Protein AF-A0A328TIL7-F1 (afdb_monomer_lite)

Sequence (107 aa):
MAPRLILFSLIRLGLTGCSTPARQAATAPAACALGDAMIQTTLYFGLNRPQGAAILEAEWQGFVDGEVTPRVKDGLTVFAAQGQWLGNDGKLTRESSKAADADPQPG

Secondary structure (DSSP, 8-state):
-------------------PPP--------PPPP-PPP---EEEEE---SSSSPPPHHHHHHHIIIIITTT-TT-EEEEEEEEEEE-TTS-EEEEEEEEEEEPPPP-

Radius of gyration: 39.02 Å; chains: 1; bounding box: 125×27×55 Å

Structure (mmCIF, N/CA/C/O backbone):
data_AF-A0A328TIL7-F1
#
_entry.id   AF-A0A328TIL7-F1
#
loop_
_atom_site.group_PDB
_atom_site.id
_atom_site.type_symbol
_atom_site.label_atom_id
_atom_site.label_alt_id
_atom_site.label_comp_id
_atom_site.label_asym_id
_atom_site.label_entity_id
_atom_site.label_seq_id
_atom_site.pdbx_PDB_ins_code
_atom_site.Cartn_x
_atom_site.Cartn_y
_atom_site.Cartn_z
_atom_site.occupancy
_atom_site.B_iso_or_equiv
_atom_site.auth_seq_id
_atom_site.auth_comp_id
_atom_site.auth_asym_id
_atom_site.auth_atom_id
_atom_site.pdbx_PDB_model_num
ATOM 1 N N . MET A 1 1 ? 109.193 -11.144 -35.590 1.00 41.78 1 MET A N 1
ATOM 2 C CA . MET A 1 1 ? 109.994 -10.317 -34.663 1.00 41.78 1 MET A CA 1
ATOM 3 C C . MET A 1 1 ? 109.006 -9.602 -33.749 1.00 41.78 1 MET A C 1
ATOM 5 O O . MET A 1 1 ? 108.176 -8.865 -34.258 1.00 41.78 1 MET A O 1
ATOM 9 N N . ALA A 1 2 ? 108.968 -9.954 -32.461 1.00 48.53 2 ALA A N 1
ATOM 10 C CA . ALA A 1 2 ? 108.065 -9.352 -31.470 1.00 48.53 2 ALA A CA 1
ATOM 11 C C . ALA A 1 2 ? 108.533 -7.920 -31.111 1.00 48.53 2 ALA A C 1
ATOM 13 O O . ALA A 1 2 ? 109.699 -7.609 -31.356 1.00 48.53 2 ALA A O 1
ATOM 14 N N . PRO A 1 3 ? 107.680 -7.074 -30.502 1.00 55.12 3 PRO A N 1
ATOM 15 C CA . PRO A 1 3 ? 107.587 -7.137 -29.045 1.00 55.12 3 PRO A CA 1
ATOM 16 C C . PRO A 1 3 ? 106.178 -6.943 -28.465 1.00 55.12 3 PRO A C 1
ATOM 18 O O . PRO A 1 3 ? 105.297 -6.297 -29.023 1.00 55.12 3 PRO A O 1
ATOM 21 N N . ARG A 1 4 ? 106.017 -7.529 -27.278 1.00 64.00 4 ARG A N 1
ATOM 22 C CA . ARG A 1 4 ? 104.945 -7.279 -26.317 1.00 64.00 4 ARG A CA 1
ATOM 23 C C . ARG A 1 4 ? 105.053 -5.851 -25.781 1.00 64.00 4 ARG A C 1
ATOM 25 O O . ARG A 1 4 ? 106.138 -5.474 -25.355 1.00 64.00 4 ARG A O 1
ATOM 32 N N . LEU A 1 5 ? 103.933 -5.151 -25.630 1.00 54.12 5 LEU A N 1
ATOM 33 C CA . LEU A 1 5 ? 103.766 -4.226 -24.511 1.00 54.12 5 LEU A CA 1
ATOM 34 C C . LEU A 1 5 ? 102.322 -4.261 -24.016 1.00 54.12 5 LEU A C 1
ATOM 36 O O . LEU A 1 5 ? 101.361 -4.107 -24.761 1.00 54.12 5 LEU A O 1
ATOM 40 N N . ILE A 1 6 ? 102.235 -4.571 -22.732 1.00 57.28 6 ILE A N 1
ATOM 41 C CA . ILE A 1 6 ? 101.047 -4.603 -21.900 1.00 57.28 6 ILE A CA 1
ATOM 42 C C . ILE A 1 6 ? 100.601 -3.155 -21.658 1.00 57.28 6 ILE A C 1
ATOM 44 O O . ILE A 1 6 ? 101.437 -2.259 -21.566 1.00 57.28 6 ILE A O 1
ATOM 48 N N . LEU A 1 7 ? 99.301 -3.017 -21.397 1.00 51.66 7 LEU A N 1
ATOM 49 C CA . LEU A 1 7 ? 98.698 -2.091 -20.437 1.00 51.66 7 LEU A CA 1
ATOM 50 C C . LEU A 1 7 ? 97.941 -0.901 -21.036 1.00 51.66 7 LEU A C 1
ATOM 52 O O . LEU A 1 7 ? 98.387 -0.228 -21.953 1.00 51.66 7 LEU A O 1
ATOM 56 N N . PHE A 1 8 ? 96.820 -0.635 -20.368 1.00 47.44 8 PHE A N 1
ATOM 57 C CA . PHE A 1 8 ? 95.993 0.563 -20.416 1.00 47.44 8 PHE A CA 1
ATOM 58 C C . PHE A 1 8 ? 94.874 0.627 -21.467 1.00 47.44 8 PHE A C 1
ATOM 60 O O . PHE A 1 8 ? 94.933 1.329 -22.463 1.00 47.44 8 PHE A O 1
ATOM 67 N N . SER A 1 9 ? 93.730 0.112 -21.015 1.00 50.69 9 SER A N 1
ATOM 68 C CA . SER A 1 9 ? 92.677 0.986 -20.477 1.00 50.69 9 SER A CA 1
ATOM 69 C C . SER A 1 9 ? 91.393 1.083 -21.299 1.00 50.69 9 SER A C 1
ATOM 71 O O . SER A 1 9 ? 91.389 1.219 -22.515 1.00 50.69 9 SER A O 1
ATOM 73 N N . LEU A 1 10 ? 90.320 1.148 -20.512 1.00 59.06 10 LEU A N 1
ATOM 74 C CA . LEU A 1 10 ? 89.048 1.802 -20.780 1.00 59.06 10 LEU A CA 1
ATOM 75 C C . LEU A 1 10 ? 88.026 1.067 -21.656 1.00 59.06 10 LEU A C 1
ATOM 77 O O . LEU A 1 10 ? 88.107 1.049 -22.875 1.00 59.06 10 LEU A O 1
ATOM 81 N N . ILE A 1 11 ? 86.946 0.690 -20.956 1.00 60.78 11 ILE A N 1
ATOM 82 C CA . ILE A 1 11 ? 85.552 0.896 -21.375 1.00 60.78 11 ILE A CA 1
ATOM 83 C C . ILE A 1 11 ? 85.160 -0.028 -22.542 1.00 60.78 11 ILE A C 1
ATOM 85 O O . ILE A 1 11 ? 85.621 0.092 -23.666 1.00 60.78 11 ILE A O 1
ATOM 89 N N . ARG A 1 12 ? 84.263 -0.989 -22.330 1.00 58.94 12 ARG A N 1
ATOM 90 C CA . ARG A 1 12 ? 82.822 -0.742 -22.455 1.00 58.94 12 ARG A CA 1
ATOM 91 C C . ARG A 1 12 ? 82.054 -1.781 -21.648 1.00 58.94 12 ARG A C 1
ATOM 93 O O . ARG A 1 12 ? 81.949 -2.938 -22.043 1.00 58.94 12 ARG A O 1
ATOM 100 N N . LEU A 1 13 ? 81.485 -1.324 -20.538 1.00 60.62 13 LEU A N 1
ATOM 101 C CA . LEU A 1 13 ? 80.370 -1.973 -19.867 1.00 60.62 13 LEU A CA 1
ATOM 102 C C . LEU A 1 13 ? 79.200 -1.980 -20.870 1.00 60.62 13 LEU A C 1
ATOM 104 O O . LEU A 1 13 ? 78.567 -0.954 -21.118 1.00 60.62 13 LEU A O 1
ATOM 108 N N . GLY A 1 14 ? 79.029 -3.101 -21.567 1.00 61.44 14 GLY A N 1
ATOM 109 C CA . GLY A 1 14 ? 78.038 -3.272 -22.623 1.00 61.44 14 GLY A CA 1
ATOM 110 C C . GLY A 1 14 ? 76.636 -3.404 -22.043 1.00 61.44 14 GLY A C 1
ATOM 111 O O . GLY A 1 14 ? 76.290 -4.454 -21.520 1.00 61.44 14 GLY A O 1
ATOM 112 N N . LEU A 1 15 ? 75.880 -2.308 -22.131 1.00 62.16 15 LEU A N 1
ATOM 113 C CA . LEU A 1 15 ? 74.420 -2.175 -22.130 1.00 62.16 15 LEU A CA 1
ATOM 114 C C . LEU A 1 15 ? 73.628 -3.347 -21.517 1.00 62.16 15 LEU A C 1
ATOM 116 O O . LEU A 1 15 ? 73.092 -4.195 -22.229 1.00 62.16 15 LEU A O 1
ATOM 120 N N . THR A 1 16 ? 73.403 -3.305 -20.205 1.00 59.38 16 THR A N 1
ATOM 121 C CA . THR A 1 16 ? 72.164 -3.849 -19.642 1.00 59.38 16 THR A CA 1
ATOM 122 C C . THR A 1 16 ? 71.020 -2.931 -20.068 1.00 59.38 16 THR A C 1
ATOM 124 O O . THR A 1 16 ? 70.692 -1.949 -19.406 1.00 59.38 16 THR A O 1
ATOM 127 N N . GLY A 1 17 ? 70.453 -3.200 -21.245 1.00 58.47 17 GLY A N 1
ATOM 128 C CA . GLY A 1 17 ? 69.220 -2.556 -21.680 1.00 58.47 17 GLY A CA 1
ATOM 129 C C . GLY A 1 17 ? 68.103 -2.874 -20.689 1.00 58.47 17 GLY A C 1
ATOM 130 O O . GLY A 1 17 ? 67.901 -4.034 -20.336 1.00 58.47 17 GLY A O 1
ATOM 131 N N . CYS A 1 18 ? 67.382 -1.850 -20.232 1.00 66.06 18 CYS A N 1
ATOM 132 C CA . CYS A 1 18 ? 66.145 -2.041 -19.486 1.00 66.06 18 CYS A CA 1
ATOM 133 C C . CYS A 1 18 ? 65.171 -2.860 -20.341 1.00 66.06 18 CYS A C 1
ATOM 135 O O . CYS A 1 18 ? 64.608 -2.339 -21.306 1.00 66.06 18 CYS A O 1
ATOM 137 N N . SER A 1 19 ? 64.925 -4.120 -19.980 1.00 64.94 19 SER A N 1
ATOM 138 C CA . SER A 1 19 ? 63.706 -4.799 -20.399 1.00 64.94 19 SER A CA 1
ATOM 139 C C . SER A 1 19 ? 62.554 -4.114 -19.670 1.00 64.94 19 SER A C 1
ATOM 141 O O . SER A 1 19 ? 62.290 -4.350 -18.494 1.00 64.94 19 SER A O 1
ATOM 143 N N . THR A 1 20 ? 61.884 -3.190 -20.357 1.00 65.56 20 THR A N 1
ATOM 144 C CA . THR A 1 20 ? 60.558 -2.771 -19.916 1.00 65.56 20 THR A CA 1
ATOM 145 C C . THR A 1 20 ? 59.686 -4.020 -19.994 1.00 65.56 20 THR A C 1
ATOM 147 O O . THR A 1 20 ? 59.596 -4.608 -21.075 1.00 65.56 20 THR A O 1
ATOM 150 N N . PRO A 1 21 ? 59.079 -4.493 -18.889 1.00 66.38 21 PRO A N 1
ATOM 151 C CA . PRO A 1 21 ? 58.046 -5.503 -19.021 1.00 66.38 21 PRO A CA 1
ATOM 152 C C . PRO A 1 21 ? 57.022 -4.917 -19.987 1.00 66.38 21 PRO A C 1
ATOM 154 O O . PRO A 1 2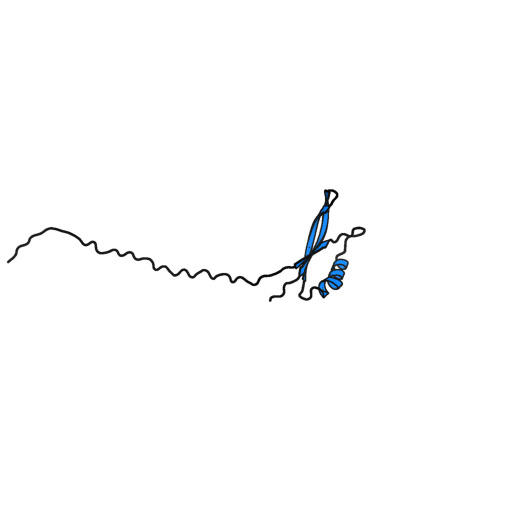1 ? 56.579 -3.777 -19.802 1.00 66.38 21 PRO A O 1
ATOM 157 N N . ALA A 1 22 ? 56.727 -5.649 -21.064 1.00 67.38 22 ALA A N 1
ATOM 158 C CA . ALA A 1 22 ? 55.647 -5.283 -21.958 1.00 67.38 22 ALA A CA 1
ATOM 159 C C . ALA A 1 22 ? 54.443 -5.022 -21.058 1.00 67.38 22 ALA A C 1
ATOM 161 O O . ALA A 1 22 ? 54.028 -5.916 -20.317 1.00 67.38 22 ALA A O 1
ATOM 162 N N . ARG A 1 23 ? 53.951 -3.777 -21.041 1.00 63.44 23 ARG A N 1
ATOM 163 C CA . ARG A 1 23 ? 52.684 -3.472 -20.389 1.00 63.44 23 ARG A CA 1
ATOM 164 C C . ARG A 1 23 ? 51.689 -4.378 -21.089 1.00 63.44 23 ARG A C 1
ATOM 166 O O . ARG A 1 23 ? 51.330 -4.111 -22.233 1.00 63.44 23 ARG A O 1
ATOM 173 N N . GLN A 1 24 ? 51.312 -5.476 -20.437 1.00 64.19 24 GLN A N 1
ATOM 174 C CA . GLN A 1 24 ? 50.084 -6.167 -20.774 1.00 64.19 24 GLN A CA 1
ATOM 175 C C . GLN A 1 24 ? 49.058 -5.051 -20.819 1.00 64.19 24 GLN A C 1
ATOM 177 O O . GLN A 1 24 ? 48.903 -4.325 -19.833 1.00 64.19 24 GLN A O 1
ATOM 182 N N . ALA A 1 25 ? 48.493 -4.814 -22.003 1.00 64.56 25 ALA A N 1
ATOM 183 C CA . ALA A 1 25 ? 47.343 -3.950 -22.121 1.00 64.56 25 ALA A CA 1
ATOM 184 C C . ALA A 1 25 ? 46.361 -4.522 -21.108 1.00 64.56 25 ALA A C 1
ATOM 186 O O . ALA A 1 25 ? 45.887 -5.644 -21.282 1.00 64.56 25 ALA A O 1
ATOM 187 N N . ALA A 1 26 ? 46.201 -3.826 -19.982 1.00 66.88 26 ALA A N 1
ATOM 188 C CA . ALA A 1 26 ? 45.224 -4.207 -18.996 1.00 66.88 26 ALA A CA 1
ATOM 189 C C . ALA A 1 26 ? 43.921 -4.202 -19.777 1.00 66.88 26 ALA A C 1
ATOM 191 O O . ALA A 1 26 ? 43.513 -3.154 -20.284 1.00 66.88 26 ALA A O 1
ATOM 192 N N . THR A 1 27 ? 43.344 -5.383 -19.987 1.00 66.25 27 THR A N 1
ATOM 193 C CA . THR A 1 27 ? 41.995 -5.498 -20.512 1.00 66.25 27 THR A CA 1
ATOM 194 C C . THR A 1 27 ? 41.177 -4.602 -19.604 1.00 66.25 27 THR A C 1
ATOM 196 O O . THR A 1 27 ? 41.148 -4.838 -18.392 1.00 66.25 27 THR A O 1
ATOM 199 N N . ALA A 1 28 ? 40.638 -3.506 -20.147 1.00 70.19 28 ALA A N 1
ATOM 200 C CA . ALA A 1 28 ? 39.777 -2.638 -19.365 1.00 70.19 28 ALA A CA 1
ATOM 201 C C . ALA A 1 28 ? 38.739 -3.554 -18.703 1.00 70.19 28 ALA A C 1
ATOM 203 O O . ALA A 1 28 ? 38.238 -4.456 -19.391 1.00 70.19 28 ALA A O 1
ATOM 204 N N . PRO A 1 29 ? 38.481 -3.420 -17.387 1.00 71.25 29 PRO A N 1
ATOM 205 C CA . PRO A 1 29 ? 37.447 -4.224 -16.756 1.00 71.25 29 PRO A CA 1
ATOM 206 C C . PRO A 1 29 ? 36.195 -4.078 -17.614 1.00 71.25 29 PRO A C 1
ATOM 208 O O . PRO A 1 29 ? 35.895 -2.962 -18.046 1.00 71.25 29 PRO A O 1
ATOM 211 N N . ALA A 1 30 ? 35.540 -5.199 -17.933 1.00 73.38 30 ALA A N 1
ATOM 212 C CA . ALA A 1 30 ? 34.296 -5.179 -18.687 1.00 73.38 30 ALA A CA 1
ATOM 213 C C . ALA A 1 30 ? 33.397 -4.130 -18.031 1.00 73.38 30 ALA A C 1
ATOM 215 O O . ALA A 1 30 ? 33.033 -4.268 -16.862 1.00 73.38 30 ALA A O 1
ATOM 216 N N . ALA A 1 31 ? 33.164 -3.022 -18.735 1.00 74.56 31 ALA A N 1
ATOM 217 C CA . ALA A 1 31 ? 32.374 -1.941 -18.189 1.00 74.56 31 ALA A CA 1
ATOM 218 C C . ALA A 1 31 ? 30.980 -2.516 -17.940 1.00 74.56 31 ALA A C 1
ATOM 220 O O . ALA A 1 31 ? 30.391 -3.096 -18.854 1.00 74.56 31 ALA A O 1
ATOM 221 N N . CYS A 1 32 ? 30.479 -2.416 -16.706 1.00 77.94 32 CYS A N 1
ATOM 222 C CA . CYS A 1 32 ? 29.103 -2.797 -16.425 1.00 77.94 32 CYS A CA 1
ATOM 223 C C . CYS A 1 32 ? 28.208 -1.998 -17.372 1.00 77.94 32 CYS A C 1
ATOM 225 O O . CYS A 1 32 ? 28.272 -0.767 -17.385 1.00 77.94 32 CYS A O 1
ATOM 227 N N . ALA A 1 33 ? 27.406 -2.694 -18.177 1.00 80.69 33 ALA A N 1
ATOM 228 C CA . ALA A 1 33 ? 26.353 -2.034 -18.923 1.00 80.69 33 ALA A CA 1
ATOM 229 C C . ALA A 1 33 ? 25.426 -1.378 -17.895 1.00 80.69 33 ALA A C 1
AT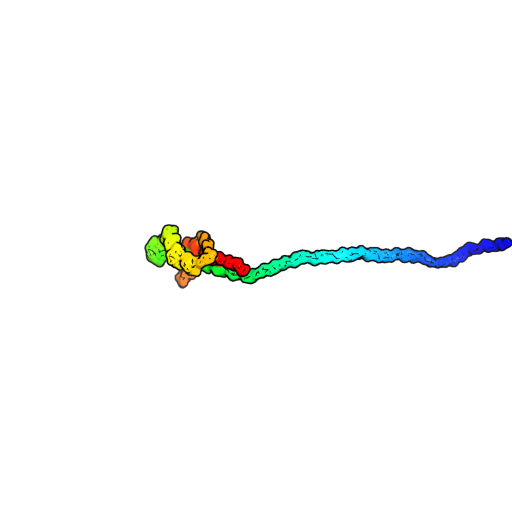OM 231 O O . ALA A 1 33 ? 24.877 -2.054 -17.023 1.00 80.69 33 ALA A O 1
ATOM 232 N N . LEU A 1 34 ? 25.315 -0.054 -17.953 1.00 81.06 34 LEU A N 1
ATOM 233 C CA . LEU A 1 34 ? 24.261 0.658 -17.247 1.00 81.06 34 LEU A CA 1
ATOM 234 C C . LEU A 1 34 ? 22.943 0.219 -17.887 1.00 81.06 34 LEU A C 1
ATOM 236 O O . LEU A 1 34 ? 22.764 0.397 -19.089 1.00 81.06 34 LEU A O 1
ATOM 240 N N . GLY A 1 35 ? 22.086 -0.424 -17.094 1.00 80.81 35 GLY A N 1
ATOM 241 C CA . GLY A 1 35 ? 20.733 -0.769 -17.516 1.00 80.81 35 GLY A CA 1
ATOM 242 C C . GLY A 1 35 ? 19.864 0.475 -17.688 1.00 80.81 35 GLY A C 1
ATOM 243 O O . GLY A 1 35 ? 20.278 1.592 -17.363 1.00 80.81 35 GLY A O 1
ATOM 244 N N . ASP A 1 36 ? 18.648 0.267 -18.181 1.00 84.06 36 ASP A N 1
ATOM 245 C CA . ASP A 1 36 ? 17.689 1.348 -18.368 1.00 84.06 36 ASP A CA 1
ATOM 246 C C . ASP A 1 36 ? 17.248 1.959 -17.032 1.00 84.06 36 ASP A C 1
ATOM 248 O O . ASP A 1 36 ? 17.241 1.312 -15.981 1.00 84.06 36 ASP A O 1
ATOM 252 N N . ALA A 1 37 ? 16.878 3.240 -17.070 1.00 83.94 37 ALA A N 1
ATOM 253 C CA . ALA A 1 37 ? 16.350 3.930 -15.902 1.00 83.94 37 ALA A CA 1
ATOM 254 C C . ALA A 1 37 ? 14.997 3.321 -15.499 1.00 83.94 37 ALA A C 1
ATOM 256 O O . ALA A 1 37 ? 14.052 3.321 -16.284 1.00 83.94 37 ALA A O 1
ATOM 257 N N . MET A 1 38 ? 14.897 2.841 -14.259 1.00 81.94 38 MET A N 1
ATOM 258 C CA . MET A 1 38 ? 13.674 2.246 -13.718 1.00 81.94 38 MET A CA 1
ATOM 259 C C . MET A 1 38 ? 12.955 3.220 -12.784 1.00 81.94 38 MET A C 1
ATOM 261 O O . MET A 1 38 ? 13.583 3.889 -11.962 1.00 81.94 38 MET A O 1
ATOM 265 N N . ILE A 1 39 ? 11.627 3.268 -12.888 1.00 85.25 39 ILE A N 1
ATOM 266 C CA . ILE A 1 39 ? 10.753 3.992 -11.961 1.00 85.25 39 ILE A CA 1
ATOM 267 C C . ILE A 1 39 ? 9.949 2.954 -11.183 1.00 85.25 39 ILE A C 1
ATOM 269 O O . ILE A 1 39 ? 9.264 2.131 -11.783 1.00 85.25 39 ILE A O 1
ATOM 273 N N . GLN A 1 40 ? 10.007 3.020 -9.854 1.00 87.88 40 GLN A N 1
ATOM 274 C CA . GLN A 1 40 ? 9.164 2.219 -8.971 1.00 87.88 40 GLN A CA 1
ATOM 275 C C . GLN A 1 40 ? 8.115 3.119 -8.322 1.00 87.88 40 GLN A C 1
ATOM 277 O O . GLN A 1 40 ? 8.440 4.178 -7.782 1.00 87.88 40 GLN A O 1
ATOM 282 N N . THR A 1 41 ? 6.856 2.687 -8.377 1.00 90.69 41 THR A N 1
ATOM 283 C CA . THR A 1 41 ? 5.750 3.345 -7.677 1.00 90.69 41 THR A CA 1
ATOM 284 C C . THR A 1 41 ? 5.251 2.432 -6.570 1.00 90.69 41 THR A C 1
ATOM 286 O O . THR A 1 41 ? 4.750 1.345 -6.850 1.00 90.69 41 THR A O 1
ATOM 289 N N . THR A 1 42 ? 5.356 2.907 -5.330 1.00 94.62 42 THR A N 1
ATOM 290 C CA . THR A 1 42 ? 4.857 2.213 -4.140 1.00 94.62 42 THR A CA 1
ATOM 291 C C . THR A 1 42 ? 3.682 2.977 -3.548 1.00 94.62 42 THR A C 1
ATOM 293 O O . THR A 1 42 ? 3.772 4.181 -3.292 1.00 94.62 42 THR A O 1
ATOM 296 N N . LEU A 1 43 ? 2.584 2.275 -3.290 1.00 95.00 43 LEU A N 1
ATOM 297 C CA . LEU A 1 43 ? 1.414 2.795 -2.590 1.00 95.00 43 LEU A CA 1
ATOM 298 C C . LEU A 1 43 ? 1.385 2.253 -1.159 1.00 95.00 43 LEU A C 1
ATOM 300 O O . LEU A 1 43 ? 1.553 1.054 -0.948 1.00 95.00 43 LEU A O 1
ATOM 304 N N . TYR A 1 44 ? 1.132 3.120 -0.180 1.00 96.25 44 TYR A N 1
ATOM 305 C CA . TYR A 1 44 ? 1.048 2.749 1.234 1.00 96.25 44 TYR A CA 1
ATOM 306 C C . TYR A 1 44 ? -0.372 2.944 1.761 1.00 96.25 44 TYR A C 1
ATOM 308 O O . TYR A 1 44 ? -0.973 4.001 1.566 1.00 96.25 44 TYR A O 1
ATOM 316 N N . PHE A 1 45 ? -0.886 1.939 2.466 1.00 96.62 45 PHE A N 1
ATOM 317 C CA . PHE A 1 45 ? -2.252 1.913 2.980 1.00 96.62 45 PHE A CA 1
ATOM 318 C C . PHE A 1 45 ? -2.267 1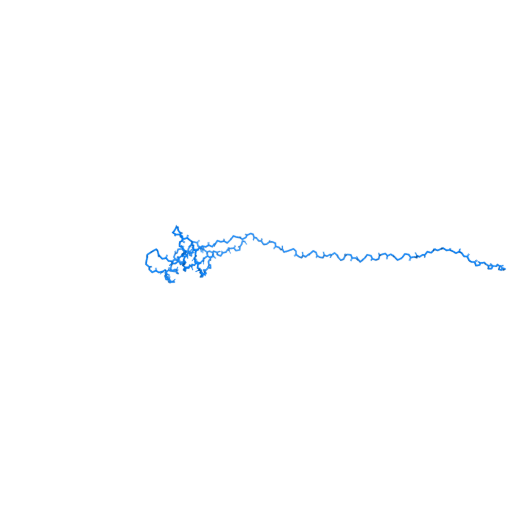.599 4.473 1.00 96.62 45 PHE A C 1
ATOM 320 O O . PHE A 1 45 ? -1.732 0.576 4.903 1.00 96.62 45 PHE A O 1
ATOM 327 N N . GLY A 1 46 ? -2.910 2.463 5.257 1.00 96.00 46 GLY A N 1
ATOM 328 C CA . GLY A 1 46 ? -3.250 2.194 6.651 1.00 96.00 46 GLY A CA 1
ATOM 329 C C . GLY A 1 46 ? -4.448 1.259 6.768 1.00 96.00 46 GLY A C 1
ATOM 330 O O . GLY A 1 46 ? -5.376 1.333 5.962 1.00 96.00 46 GLY A O 1
ATOM 331 N N . LEU A 1 47 ? -4.433 0.370 7.762 1.00 96.75 47 LEU A N 1
ATOM 332 C CA . LEU A 1 47 ? -5.523 -0.584 7.997 1.00 96.75 47 LEU A CA 1
ATOM 333 C C . LEU A 1 47 ? -6.418 -0.195 9.181 1.00 96.75 47 LEU A C 1
ATOM 335 O O . LEU A 1 47 ? -7.351 -0.930 9.509 1.00 96.75 47 LEU A O 1
ATOM 339 N N . ASN A 1 48 ? -6.180 0.951 9.820 1.00 93.75 48 ASN A N 1
ATOM 340 C CA . ASN A 1 48 ? -7.063 1.444 10.870 1.00 93.75 48 ASN A CA 1
ATOM 341 C C . ASN A 1 48 ? -8.211 2.278 10.295 1.00 93.75 48 ASN A C 1
ATOM 343 O O . ASN A 1 48 ? -8.024 3.158 9.456 1.00 93.75 48 ASN A O 1
ATOM 347 N N . ARG A 1 49 ? -9.417 2.052 10.818 1.00 91.50 49 ARG A N 1
ATOM 348 C CA . ARG A 1 49 ? -10.549 2.956 10.602 1.00 91.50 49 ARG A CA 1
ATOM 349 C C . ARG A 1 49 ? -10.526 4.044 11.681 1.00 91.50 49 ARG A C 1
ATOM 351 O O . ARG A 1 49 ? -10.238 3.717 12.832 1.00 91.50 49 ARG A O 1
ATOM 358 N N . PRO A 1 50 ? -10.879 5.309 11.369 1.00 87.00 50 PRO A N 1
ATOM 359 C CA . PRO A 1 50 ? -10.999 6.353 12.392 1.00 87.00 50 PRO A CA 1
ATOM 360 C C . PRO A 1 50 ? -11.941 5.946 13.531 1.00 87.00 50 PRO A C 1
ATOM 362 O O . PRO A 1 50 ? -11.727 6.305 14.686 1.00 87.00 50 PRO A O 1
ATOM 365 N N . GLN A 1 51 ? -12.988 5.191 13.190 1.00 90.19 51 GLN A N 1
ATOM 366 C CA . GLN A 1 51 ? -13.961 4.617 14.109 1.00 90.19 51 GLN A CA 1
ATOM 367 C C . GLN A 1 51 ? -14.269 3.186 13.653 1.00 90.19 51 GLN A C 1
ATOM 369 O O . GLN A 1 51 ? -14.498 2.949 12.466 1.00 90.19 51 GLN A O 1
ATOM 374 N N . GLY A 1 52 ? -14.302 2.241 14.592 1.00 90.81 52 GLY A N 1
ATOM 375 C CA . GLY A 1 52 ? -14.625 0.837 14.326 1.00 90.81 52 GLY A CA 1
ATOM 376 C C . GLY A 1 52 ? -13.411 -0.091 14.306 1.00 90.81 52 GLY A C 1
ATOM 377 O O . GLY A 1 52 ? -12.309 0.279 14.703 1.00 90.81 52 GLY A O 1
ATOM 378 N N . ALA A 1 53 ? -13.646 -1.336 13.888 1.00 94.19 53 ALA A N 1
ATOM 379 C CA . ALA A 1 53 ? -12.612 -2.363 13.827 1.00 94.19 53 ALA A CA 1
ATOM 380 C C . ALA A 1 53 ? -11.577 -2.062 12.731 1.00 94.19 53 ALA A C 1
ATOM 382 O O . ALA A 1 53 ? -11.883 -1.397 11.737 1.00 94.19 53 ALA A O 1
ATOM 383 N N . ALA A 1 54 ? -10.366 -2.595 12.889 1.00 94.12 54 ALA A N 1
ATOM 384 C CA . ALA A 1 54 ? -9.360 -2.585 11.831 1.00 94.12 54 ALA A CA 1
ATOM 385 C C . ALA A 1 54 ? -9.868 -3.317 10.576 1.00 94.12 54 ALA A C 1
ATOM 387 O O . ALA A 1 54 ? -10.739 -4.188 10.657 1.00 94.12 54 ALA A O 1
ATOM 388 N N . ILE A 1 55 ? -9.337 -2.936 9.417 1.00 97.19 55 ILE A N 1
ATOM 389 C CA . ILE A 1 55 ? -9.601 -3.587 8.131 1.00 97.19 55 ILE A CA 1
ATOM 390 C C . ILE A 1 55 ? -9.136 -5.042 8.232 1.00 97.19 55 ILE A C 1
ATOM 392 O O . ILE A 1 55 ? -7.981 -5.310 8.571 1.00 97.19 55 ILE A O 1
ATOM 396 N N . LEU A 1 56 ? -10.039 -5.979 7.952 1.00 96.56 56 LEU A N 1
ATOM 397 C CA . LEU A 1 56 ? -9.711 -7.401 7.920 1.00 96.56 56 LEU A CA 1
ATOM 398 C C . LEU A 1 56 ? -9.005 -7.758 6.609 1.00 96.56 56 LEU A C 1
ATOM 400 O O . LEU A 1 56 ? -9.200 -7.105 5.587 1.00 96.56 56 LEU A O 1
ATOM 404 N N . GLU A 1 57 ? -8.239 -8.850 6.608 1.00 96.38 57 GLU A N 1
ATOM 405 C CA . GLU A 1 57 ? -7.495 -9.282 5.417 1.00 96.38 57 GLU A CA 1
ATOM 406 C C . GLU A 1 57 ? -8.411 -9.533 4.208 1.00 96.38 57 GLU A C 1
ATOM 408 O O . GLU A 1 57 ? -8.081 -9.150 3.093 1.00 96.38 57 GLU A O 1
ATOM 413 N N . ALA A 1 58 ? -9.601 -10.101 4.425 1.00 98.00 58 ALA A N 1
ATOM 414 C CA . ALA A 1 58 ? -10.570 -10.329 3.352 1.00 98.00 58 ALA A CA 1
ATOM 415 C C . ALA A 1 58 ? -11.129 -9.019 2.767 1.00 98.00 58 ALA A C 1
ATOM 417 O O . ALA A 1 58 ? -11.370 -8.929 1.566 1.00 98.00 58 ALA A O 1
ATOM 418 N N . GLU A 1 59 ? -11.319 -7.994 3.603 1.00 98.12 59 GLU A N 1
ATOM 419 C CA . GLU A 1 59 ? -11.769 -6.673 3.150 1.00 98.12 59 GLU A CA 1
ATOM 420 C C . GLU A 1 59 ? -10.666 -5.968 2.357 1.00 98.12 59 GLU A C 1
ATOM 422 O O . GLU A 1 59 ? -10.934 -5.369 1.316 1.00 98.12 59 GLU A O 1
ATOM 427 N N . TRP A 1 60 ? -9.420 -6.087 2.826 1.00 98.00 60 TRP A N 1
ATOM 428 C CA . TRP A 1 60 ? -8.244 -5.615 2.106 1.00 98.00 60 TRP A CA 1
ATOM 429 C C . TRP A 1 60 ? -8.123 -6.285 0.733 1.00 98.00 60 TRP A C 1
ATOM 431 O O . TRP A 1 60 ? -8.014 -5.586 -0.273 1.00 98.00 60 TRP A O 1
ATOM 441 N N . GLN A 1 61 ? -8.205 -7.617 0.671 1.00 98.12 61 GLN A N 1
ATOM 442 C CA . GLN A 1 61 ? -8.102 -8.339 -0.595 1.00 98.12 61 GLN A CA 1
ATOM 443 C C . GLN A 1 61 ? -9.231 -7.953 -1.558 1.00 98.12 61 GLN A C 1
ATOM 445 O O . GLN A 1 61 ? -8.970 -7.707 -2.731 1.00 98.12 61 GLN A O 1
ATOM 450 N N . GLY A 1 62 ? -10.463 -7.791 -1.062 1.00 98.38 62 GLY A N 1
ATOM 451 C CA . GLY A 1 62 ? -11.578 -7.314 -1.882 1.00 98.38 62 GLY A CA 1
ATOM 452 C C . GLY A 1 62 ? -11.345 -5.917 -2.473 1.00 98.38 62 GLY A C 1
ATOM 453 O O . GLY A 1 62 ? -11.677 -5.679 -3.633 1.00 98.38 62 GLY A O 1
ATOM 454 N N . PHE A 1 63 ? -10.735 -5.000 -1.712 1.00 97.62 63 PHE A N 1
ATOM 455 C CA . PHE A 1 63 ? -10.327 -3.687 -2.224 1.00 97.62 63 PHE A CA 1
ATOM 456 C C . PHE A 1 63 ? -9.233 -3.800 -3.292 1.00 97.62 63 PHE A C 1
ATOM 458 O O . PHE A 1 63 ? -9.318 -3.136 -4.325 1.00 97.62 63 PHE A O 1
ATOM 465 N N . VAL A 1 64 ? -8.224 -4.649 -3.074 1.00 97.19 64 VAL A N 1
ATOM 466 C CA . VAL A 1 64 ? -7.169 -4.880 -4.070 1.00 97.19 64 VAL A CA 1
ATOM 467 C C . VAL A 1 64 ? -7.775 -5.398 -5.372 1.00 97.19 64 VAL A C 1
ATOM 469 O O . VAL A 1 64 ? -7.542 -4.806 -6.424 1.00 97.19 64 VAL A O 1
ATOM 472 N N . ASP A 1 65 ? -8.613 -6.429 -5.299 1.00 97.12 65 ASP A N 1
ATOM 473 C CA . ASP A 1 65 ? -9.214 -7.065 -6.472 1.00 97.12 65 ASP A CA 1
ATOM 474 C C . ASP A 1 65 ? -10.162 -6.121 -7.226 1.00 97.12 65 ASP A C 1
ATOM 476 O O . ASP A 1 65 ? -10.150 -6.077 -8.457 1.00 97.12 65 ASP A O 1
ATOM 480 N N . GLY A 1 66 ? -10.980 -5.358 -6.495 1.00 97.62 66 GLY A N 1
ATOM 481 C CA . GLY A 1 66 ? -12.003 -4.490 -7.078 1.00 97.62 66 GLY A CA 1
ATOM 482 C C . GLY A 1 66 ? -11.485 -3.136 -7.556 1.00 97.62 66 GLY A C 1
ATOM 483 O O . GLY A 1 66 ? -11.973 -2.615 -8.557 1.00 97.62 66 GLY A O 1
ATOM 484 N N . GLU A 1 67 ? -10.499 -2.558 -6.868 1.00 96.69 67 GLU A N 1
ATOM 485 C CA . GLU A 1 67 ? -10.078 -1.175 -7.111 1.00 96.69 67 GLU A CA 1
ATOM 486 C C . GLU A 1 67 ? -8.623 -1.048 -7.564 1.00 96.69 67 GLU A C 1
ATOM 488 O O . GLU A 1 67 ? -8.325 -0.233 -8.442 1.00 96.69 67 GLU A O 1
ATOM 493 N N . VAL A 1 68 ? -7.703 -1.833 -7.008 1.00 95.12 68 VAL A N 1
ATOM 494 C CA . VAL A 1 68 ? -6.275 -1.680 -7.326 1.00 95.12 68 VAL A CA 1
ATOM 495 C C . VAL A 1 68 ? -5.931 -2.419 -8.617 1.00 95.12 68 VAL A C 1
ATOM 497 O O . VAL A 1 68 ? -5.487 -1.794 -9.582 1.00 95.12 68 VAL A O 1
ATOM 500 N N . THR A 1 69 ? -6.206 -3.721 -8.679 1.00 94.56 69 THR A N 1
ATOM 501 C CA . THR A 1 69 ? -5.869 -4.599 -9.809 1.00 94.56 69 THR A CA 1
ATOM 502 C C . THR A 1 6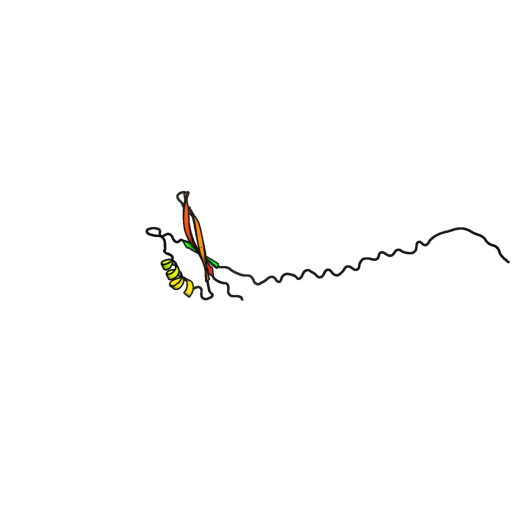9 ? -6.361 -4.070 -11.166 1.00 94.56 69 THR A C 1
ATOM 504 O O . THR A 1 69 ? -5.572 -4.058 -12.111 1.00 94.56 69 THR A O 1
ATOM 507 N N . PRO A 1 70 ? -7.591 -3.531 -11.319 1.00 95.56 70 PRO A N 1
ATOM 508 C CA . PRO A 1 70 ? -8.039 -3.002 -12.613 1.00 95.56 70 PRO A CA 1
ATOM 509 C C . PRO A 1 70 ? -7.231 -1.797 -13.122 1.00 95.56 70 PRO A C 1
ATOM 511 O O . PRO A 1 70 ? -7.227 -1.517 -14.326 1.00 95.56 70 PRO A O 1
ATOM 514 N N . ARG A 1 71 ? -6.573 -1.064 -12.213 1.00 93.50 71 ARG A N 1
ATOM 515 C CA . ARG A 1 71 ? -5.774 0.135 -12.509 1.00 93.50 71 ARG A CA 1
ATOM 516 C C . ARG A 1 71 ? -4.285 -0.181 -12.666 1.00 93.50 71 ARG A C 1
ATOM 518 O O . ARG A 1 71 ? -3.595 0.572 -13.347 1.00 93.50 71 ARG A O 1
ATOM 525 N N . VAL A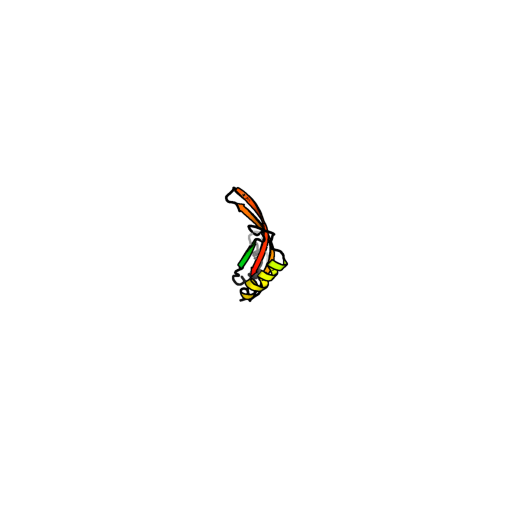 1 72 ? -3.813 -1.293 -12.101 1.00 91.12 72 VAL A N 1
ATOM 526 C CA . VAL A 1 72 ? -2.416 -1.752 -12.175 1.00 91.12 72 VAL A CA 1
ATOM 527 C C . VAL A 1 72 ? -2.335 -3.023 -13.025 1.00 91.12 72 VAL A C 1
ATOM 529 O O . VAL A 1 72 ? -2.145 -4.130 -12.529 1.00 91.12 72 VAL A O 1
ATOM 532 N N . LYS A 1 73 ? -2.542 -2.858 -14.336 1.00 84.62 73 LYS A N 1
ATOM 533 C CA . LYS A 1 73 ? -2.731 -3.973 -15.285 1.00 84.62 73 LYS A CA 1
ATOM 534 C C . LYS A 1 73 ? -1.511 -4.875 -15.455 1.00 84.62 73 LYS A C 1
ATOM 536 O O . LYS A 1 73 ? -1.670 -6.038 -15.809 1.00 84.62 73 LYS A O 1
ATOM 541 N N . ASP A 1 74 ? -0.333 -4.324 -15.213 1.00 88.69 74 ASP A N 1
ATOM 542 C CA . ASP A 1 74 ? 0.948 -4.987 -15.445 1.00 88.69 74 ASP A CA 1
ATOM 543 C C . ASP A 1 74 ? 1.344 -5.940 -14.310 1.00 88.69 74 ASP A C 1
ATOM 545 O O . ASP A 1 74 ? 2.262 -6.740 -14.471 1.00 88.69 74 ASP A O 1
ATOM 549 N N . GLY A 1 75 ? 0.619 -5.890 -13.190 1.00 90.94 75 GLY A N 1
ATOM 550 C CA . GLY A 1 75 ? 0.918 -6.649 -11.984 1.00 90.94 75 GLY A CA 1
ATOM 551 C C . GLY A 1 75 ? 1.239 -5.741 -10.804 1.00 90.94 75 GLY A C 1
ATOM 552 O O . GLY A 1 75 ? 1.614 -4.576 -10.952 1.00 90.94 75 GLY A O 1
ATOM 553 N N . LEU A 1 76 ? 1.048 -6.284 -9.608 1.00 94.44 76 LEU A N 1
ATOM 554 C CA . LEU A 1 76 ? 1.478 -5.647 -8.378 1.00 94.44 76 LEU A CA 1
ATOM 555 C C . LEU A 1 76 ? 1.930 -6.692 -7.369 1.00 94.44 76 LEU A C 1
ATOM 557 O O . LEU A 1 76 ? 1.386 -7.798 -7.305 1.00 94.44 76 LEU A O 1
ATOM 561 N N . THR A 1 77 ? 2.847 -6.281 -6.504 1.00 94.88 77 THR A N 1
ATOM 562 C CA . THR A 1 77 ? 3.292 -7.071 -5.362 1.00 94.88 77 THR A CA 1
ATOM 563 C C . THR A 1 77 ? 2.905 -6.363 -4.068 1.00 94.88 77 THR A C 1
ATOM 565 O O . THR A 1 77 ? 3.211 -5.187 -3.877 1.00 94.88 77 THR A O 1
ATOM 568 N N . VAL A 1 78 ? 2.226 -7.073 -3.161 1.00 96.50 78 VAL A N 1
ATOM 569 C CA . VAL A 1 78 ? 1.777 -6.529 -1.870 1.00 96.50 78 VAL A CA 1
ATOM 570 C C . VAL A 1 78 ? 2.608 -7.094 -0.720 1.00 96.50 78 VAL A C 1
ATOM 572 O O . VAL A 1 78 ? 2.775 -8.305 -0.591 1.00 96.50 78 VAL A O 1
ATOM 575 N N . PHE A 1 79 ? 3.058 -6.212 0.170 1.00 96.12 79 PHE A N 1
ATOM 576 C CA . PHE A 1 79 ? 3.830 -6.530 1.366 1.00 96.12 79 PHE A CA 1
ATOM 577 C C . PHE A 1 79 ? 3.080 -6.119 2.635 1.00 96.12 79 PHE A C 1
ATOM 579 O O . PHE A 1 79 ? 2.380 -5.101 2.677 1.00 96.12 79 PHE A O 1
ATOM 586 N N . ALA A 1 80 ? 3.271 -6.885 3.711 1.00 97.31 80 ALA A N 1
ATOM 587 C CA . ALA A 1 80 ? 2.897 -6.438 5.047 1.00 97.31 80 ALA A CA 1
ATOM 588 C C . ALA A 1 80 ? 3.817 -5.290 5.491 1.00 97.31 80 ALA A C 1
ATOM 590 O O . ALA A 1 80 ? 5.032 -5.363 5.312 1.00 97.31 80 ALA A O 1
ATOM 591 N N . ALA A 1 81 ? 3.240 -4.252 6.092 1.00 97.31 81 ALA A N 1
ATOM 592 C CA . ALA A 1 81 ? 3.968 -3.075 6.552 1.00 97.31 81 ALA A CA 1
ATOM 593 C C . ALA A 1 81 ? 3.445 -2.585 7.913 1.00 97.31 81 ALA A C 1
ATOM 595 O O . ALA A 1 81 ? 2.403 -3.029 8.409 1.00 97.31 81 ALA A O 1
ATOM 596 N N . GLN A 1 82 ? 4.171 -1.651 8.525 1.00 96.88 82 GLN A N 1
ATOM 597 C CA . GLN A 1 82 ? 3.758 -0.958 9.744 1.00 96.88 82 GLN A CA 1
ATOM 598 C C . 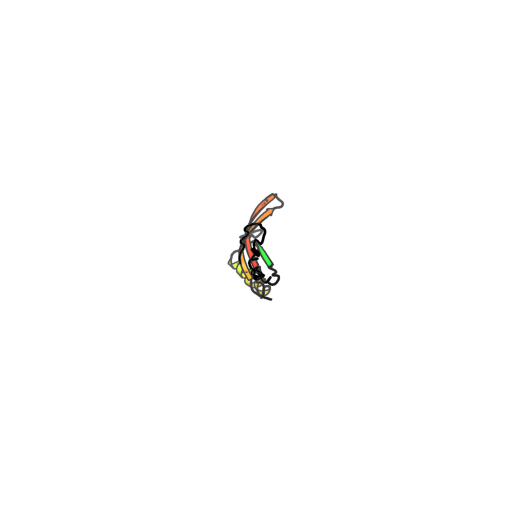GLN A 1 82 ? 3.957 0.547 9.572 1.00 96.88 82 GLN A C 1
ATOM 600 O O . GLN A 1 82 ? 5.067 1.009 9.305 1.00 96.88 82 GLN A O 1
ATOM 605 N N . GLY A 1 83 ? 2.876 1.303 9.735 1.00 94.69 83 GLY A N 1
ATOM 606 C CA . GLY A 1 83 ? 2.882 2.758 9.693 1.00 94.69 83 GLY A CA 1
ATOM 607 C C . GLY A 1 83 ? 3.179 3.349 11.067 1.00 94.69 83 GLY A C 1
ATOM 608 O O . GLY A 1 83 ? 2.718 2.840 12.093 1.00 94.69 83 GLY A O 1
ATOM 609 N N . GLN A 1 84 ? 3.939 4.443 11.095 1.00 96.00 84 GLN A N 1
ATOM 610 C CA . GLN A 1 84 ? 4.162 5.235 12.299 1.00 96.00 84 GLN A CA 1
ATOM 611 C C . GLN A 1 84 ? 4.317 6.711 11.937 1.00 96.00 84 GLN A C 1
ATOM 613 O O . GLN A 1 84 ? 5.139 7.061 11.094 1.00 96.00 84 GLN A O 1
ATOM 618 N N . TRP A 1 85 ? 3.580 7.585 12.618 1.00 92.69 85 TRP A N 1
ATOM 619 C CA . TRP A 1 85 ? 3.713 9.032 12.456 1.00 92.69 85 TRP A CA 1
ATOM 620 C C . TRP A 1 85 ? 3.385 9.764 13.752 1.00 92.69 85 TRP A C 1
ATOM 622 O O . TRP A 1 85 ? 2.713 9.243 14.648 1.00 92.69 85 TRP A O 1
ATOM 632 N N . LEU A 1 86 ? 3.891 10.988 13.853 1.00 95.56 86 LEU A N 1
ATOM 633 C CA . LEU A 1 86 ? 3.585 11.880 14.958 1.00 95.56 86 LEU A CA 1
ATOM 634 C C . LEU A 1 86 ? 2.295 12.638 14.635 1.00 95.56 86 LEU A C 1
ATOM 636 O O . LEU A 1 86 ? 2.212 13.305 13.605 1.00 95.56 86 LEU A O 1
ATOM 640 N N . GLY A 1 87 ? 1.285 12.503 15.490 1.00 90.12 87 GLY A N 1
ATOM 641 C CA . GLY A 1 87 ? 0.054 13.276 15.384 1.00 90.12 87 GLY A CA 1
ATOM 642 C C . GLY A 1 87 ? 0.272 14.747 15.737 1.00 90.12 87 GLY A C 1
ATOM 643 O O . GLY A 1 87 ? 1.253 15.114 16.387 1.00 90.12 87 GLY A O 1
ATOM 644 N N . ASN A 1 88 ? -0.677 15.599 15.352 1.00 92.62 88 ASN A N 1
ATOM 645 C CA . ASN A 1 88 ? -0.641 17.028 15.687 1.00 92.62 88 ASN A CA 1
ATOM 646 C C . ASN A 1 88 ? -0.746 17.286 17.203 1.00 92.62 88 ASN A C 1
ATOM 648 O O . ASN A 1 88 ? -0.388 18.361 17.671 1.00 92.62 88 ASN A O 1
ATOM 652 N N . ASP A 1 89 ? -1.222 16.302 17.969 1.00 94.19 89 ASP A N 1
ATOM 653 C CA . ASP A 1 89 ? -1.251 16.280 19.434 1.00 94.19 89 ASP A CA 1
ATOM 654 C C . ASP A 1 89 ? 0.103 15.884 20.062 1.00 94.19 89 ASP A C 1
ATOM 656 O O . ASP A 1 89 ? 0.214 15.759 21.281 1.00 94.19 89 ASP A O 1
ATOM 660 N N . GLY A 1 90 ? 1.134 15.660 19.240 1.00 95.69 90 GLY A N 1
ATOM 661 C CA . GLY A 1 90 ? 2.451 15.195 19.672 1.00 95.69 90 GLY A CA 1
ATOM 662 C C . GLY A 1 90 ? 2.481 13.715 20.055 1.00 95.69 90 GLY A C 1
ATOM 663 O O . GLY A 1 90 ? 3.502 13.233 20.554 1.00 95.69 90 GLY A O 1
ATOM 664 N N . LYS A 1 91 ? 1.394 12.967 19.834 1.00 95.62 91 LYS A N 1
ATOM 665 C CA . LYS A 1 91 ? 1.331 11.545 20.160 1.00 95.62 91 LYS A CA 1
ATOM 666 C C . LYS A 1 91 ? 1.810 10.702 18.986 1.00 95.62 91 LYS A C 1
ATOM 668 O O . LYS A 1 91 ? 1.380 10.862 17.846 1.00 95.62 91 LYS A O 1
ATOM 673 N N . LEU A 1 92 ? 2.687 9.746 19.281 1.00 94.88 92 LEU A N 1
ATOM 674 C CA . LEU A 1 92 ? 3.144 8.775 18.298 1.00 94.88 92 LEU A CA 1
ATOM 675 C C . LEU A 1 92 ? 2.058 7.731 18.036 1.00 94.88 92 LEU A C 1
ATOM 677 O O . LEU A 1 92 ? 1.711 6.948 18.926 1.00 94.88 92 LEU A O 1
ATOM 681 N N . THR A 1 93 ? 1.556 7.703 16.809 1.00 92.94 93 THR A N 1
ATOM 682 C CA . THR A 1 93 ? 0.578 6.714 16.352 1.00 92.94 93 THR A CA 1
ATOM 683 C C . THR A 1 93 ? 1.289 5.604 15.597 1.00 92.94 93 THR A C 1
ATOM 685 O O . THR A 1 93 ? 2.272 5.854 14.900 1.00 92.94 93 THR A O 1
ATOM 688 N N . ARG A 1 94 ? 0.805 4.372 15.765 1.00 94.56 94 ARG A N 1
ATOM 689 C CA . ARG A 1 94 ? 1.266 3.190 15.035 1.00 94.56 94 ARG A CA 1
ATOM 690 C C . ARG A 1 94 ? 0.073 2.426 14.502 1.00 94.56 94 ARG A C 1
ATOM 692 O O . ARG A 1 94 ? -0.941 2.325 15.194 1.00 94.56 94 ARG A O 1
ATOM 699 N N . GLU A 1 95 ? 0.222 1.849 13.324 1.00 94.62 95 GLU A N 1
ATOM 700 C CA . GLU A 1 95 ? -0.803 0.994 12.742 1.00 94.62 95 GLU A CA 1
ATOM 701 C C . GLU A 1 95 ? -0.216 -0.141 11.906 1.00 94.62 95 GLU A C 1
ATOM 703 O O . GLU A 1 95 ? 0.921 -0.076 11.432 1.00 94.62 95 GLU A O 1
ATOM 708 N N . SER A 1 96 ? -1.022 -1.184 11.716 1.00 96.44 96 SER A N 1
ATOM 709 C CA . SER A 1 96 ? -0.788 -2.153 10.651 1.00 96.44 96 SER A CA 1
ATOM 710 C C . SER A 1 96 ? -1.056 -1.497 9.300 1.00 96.44 96 SER A C 1
ATOM 712 O O . SER A 1 96 ? -2.024 -0.750 9.144 1.00 96.44 96 SER A O 1
ATOM 714 N N . SER A 1 97 ? -0.216 -1.809 8.319 1.00 97.56 97 SER A N 1
ATOM 715 C CA . SER A 1 97 ? -0.284 -1.226 6.982 1.00 97.56 97 SER A CA 1
ATOM 716 C C . SER A 1 97 ? -0.018 -2.276 5.901 1.00 97.56 97 SER A C 1
ATOM 718 O O . SER A 1 97 ? 0.441 -3.390 6.178 1.00 97.56 97 SER A O 1
ATOM 720 N N . LYS A 1 98 ? -0.288 -1.909 4.649 1.00 98.00 98 LYS A N 1
ATOM 721 C CA . LYS A 1 98 ? 0.121 -2.646 3.448 1.00 98.00 98 LYS A CA 1
ATOM 722 C C . LYS A 1 98 ? 0.896 -1.712 2.525 1.00 98.00 98 LYS A C 1
ATOM 724 O O . LYS A 1 98 ? 0.553 -0.534 2.418 1.00 98.00 98 LYS A O 1
ATOM 729 N N . ALA A 1 99 ? 1.929 -2.234 1.877 1.00 97.38 99 ALA A N 1
ATOM 730 C CA . ALA A 1 99 ? 2.621 -1.558 0.785 1.00 97.38 99 ALA A CA 1
ATOM 731 C C . ALA A 1 99 ? 2.371 -2.341 -0.503 1.00 97.38 99 ALA A C 1
ATOM 733 O O . ALA A 1 99 ? 2.412 -3.568 -0.473 1.00 97.38 99 ALA A O 1
ATOM 734 N N . ALA A 1 100 ? 2.093 -1.653 -1.603 1.00 96.50 100 ALA A N 1
ATOM 735 C CA . ALA A 1 100 ? 1.885 -2.265 -2.907 1.00 96.50 100 ALA A CA 1
ATOM 736 C C . ALA A 1 100 ? 2.821 -1.619 -3.924 1.00 96.50 100 ALA A C 1
ATOM 738 O O . ALA A 1 100 ? 2.704 -0.422 -4.191 1.00 96.50 100 ALA A O 1
ATOM 739 N N . ASP A 1 101 ? 3.733 -2.412 -4.471 1.00 95.19 101 ASP A N 1
ATOM 740 C CA . ASP A 1 101 ? 4.583 -2.013 -5.585 1.00 95.19 101 ASP A CA 1
ATOM 741 C C . ASP A 1 101 ? 3.876 -2.361 -6.891 1.00 95.19 101 ASP A C 1
ATOM 743 O O . ASP A 1 101 ? 3.401 -3.484 -7.057 1.00 95.19 101 ASP A O 1
ATOM 747 N N . ALA A 1 102 ? 3.791 -1.399 -7.808 1.00 92.25 102 ALA A N 1
ATOM 748 C CA . ALA A 1 102 ? 3.423 -1.701 -9.185 1.00 92.25 102 ALA A CA 1
ATOM 749 C C . ALA A 1 102 ? 4.622 -2.355 -9.878 1.00 92.25 102 ALA A C 1
ATOM 751 O O . ALA A 1 102 ? 5.726 -1.800 -9.845 1.00 92.25 102 ALA A O 1
ATOM 752 N N . ASP A 1 103 ? 4.407 -3.513 -10.500 1.00 86.25 103 ASP A N 1
ATOM 753 C CA . ASP A 1 103 ? 5.487 -4.232 -11.164 1.00 86.25 103 ASP A CA 1
ATOM 754 C C . ASP A 1 103 ? 5.906 -3.454 -12.427 1.00 86.25 103 ASP A C 1
ATOM 756 O O . ASP A 1 103 ? 5.063 -3.146 -13.278 1.00 86.25 103 ASP A O 1
ATOM 760 N N . PRO A 1 104 ? 7.192 -3.089 -12.574 1.00 72.38 104 PRO A N 1
ATOM 761 C CA . PRO A 1 104 ? 7.646 -2.357 -13.745 1.00 72.38 104 PRO A CA 1
ATOM 762 C C . PRO A 1 104 ? 7.619 -3.267 -14.977 1.00 72.38 104 PRO A C 1
ATOM 764 O O . PRO A 1 104 ? 8.154 -4.377 -14.953 1.00 72.38 104 PRO A O 1
ATOM 767 N N . GLN A 1 105 ? 7.046 -2.784 -16.081 1.00 61.91 105 GLN A N 1
ATOM 768 C CA . GLN A 1 105 ? 7.215 -3.440 -17.376 1.00 61.91 105 GLN A CA 1
ATOM 769 C C . GLN A 1 105 ? 8.693 -3.372 -17.786 1.00 61.91 105 GLN A C 1
ATOM 771 O O . GLN A 1 105 ? 9.275 -2.283 -17.741 1.00 61.91 105 GLN A O 1
ATOM 776 N N . PRO A 1 106 ? 9.318 -4.492 -18.195 1.00 58.66 106 PRO A N 1
ATOM 777 C CA . PRO A 1 106 ? 10.568 -4.406 -18.931 1.00 58.66 106 PRO A CA 1
ATOM 778 C C . PRO A 1 106 ? 10.291 -3.624 -20.223 1.00 58.66 106 PRO A C 1
ATOM 780 O O . PRO A 1 106 ? 9.378 -3.977 -20.972 1.00 58.66 106 PRO A O 1
ATOM 783 N N . GLY A 1 107 ? 11.018 -2.519 -20.408 1.00 54.09 107 GLY A N 1
ATOM 784 C CA . GLY A 1 107 ? 10.950 -1.683 -21.610 1.00 54.09 107 GLY A CA 1
ATOM 785 C C . GLY A 1 107 ? 11.433 -2.397 -22.864 1.00 54.09 107 GLY A C 1
ATOM 786 O O . GLY A 1 107 ? 12.211 -3.371 -22.738 1.00 54.09 107 GLY A O 1
#

Foldseek 3Di:
DDDDDDDDDDDDPPDPDDPPPPPPPPPPPPPPPDDDDDDKDKDKFFQDDPDDDGNDPVNVVVCCVPPVCVVLVQDKDKDWDKDWDQDPVRDIDITTMMMIIRDDDDD

Organism: NCBI:txid252393

pLDDT: mean 82.74, std 16.11, range [41.78, 98.38]

InterPro domains:
  IPR021957 Protein of unknown function DUF3574 [PF12098] (40-98)